Protein AF-A0A2S7J179-F1 (afdb_monomer_lite)

Sequence (92 aa):
MIHSTSNTVASGAPEAGVRAFGNSGRLQELQAKVEDAKRKANNSLRRAQSAPEPHVTTNSIFASLYEEHLRDRESLFSSLRQLDDMRKNASI

Structure (mmCIF, N/CA/C/O backbone):
data_AF-A0A2S7J179-F1
#
_entry.id   AF-A0A2S7J179-F1
#
loop_
_atom_site.group_PDB
_atom_site.id
_atom_site.type_symbol
_atom_site.label_atom_id
_atom_site.label_alt_id
_atom_site.label_comp_id
_atom_site.label_asym_id
_atom_site.label_entity_id
_atom_site.label_seq_id
_atom_site.pdbx_PDB_ins_code
_atom_site.Cartn_x
_atom_site.Cartn_y
_atom_site.Cartn_z
_atom_site.occupancy
_atom_site.B_iso_or_equiv
_atom_site.auth_seq_id
_atom_site.auth_comp_id
_atom_site.auth_asym_id
_atom_site.auth_atom_id
_atom_site.pdbx_PDB_model_num
ATOM 1 N N . MET A 1 1 ? -24.865 4.163 73.798 1.00 35.97 1 MET A N 1
ATOM 2 C CA . MET A 1 1 ? -23.626 4.475 73.048 1.00 35.97 1 MET A CA 1
ATOM 3 C C . MET A 1 1 ? -23.376 3.296 72.114 1.00 35.97 1 MET A C 1
ATOM 5 O O . MET A 1 1 ? -23.454 2.196 72.628 1.00 35.97 1 MET A O 1
ATOM 9 N N . ILE A 1 2 ? -23.132 3.357 70.805 1.00 42.81 2 ILE A N 1
ATOM 10 C CA . ILE A 1 2 ? -22.902 4.412 69.808 1.00 42.81 2 ILE A CA 1
ATOM 11 C C . ILE A 1 2 ? -22.991 3.672 68.429 1.00 42.81 2 ILE A C 1
ATOM 13 O O . ILE A 1 2 ? -22.395 2.610 68.311 1.00 42.81 2 ILE A O 1
ATOM 17 N N . HIS A 1 3 ? -23.768 4.221 67.472 1.00 38.94 3 HIS A N 1
ATOM 18 C CA . HIS A 1 3 ? -23.776 4.128 65.973 1.00 38.94 3 HIS A CA 1
ATOM 19 C C . HIS A 1 3 ? -23.809 2.741 65.262 1.00 38.94 3 HIS A C 1
ATOM 21 O O . HIS A 1 3 ? -22.998 1.874 65.534 1.00 38.94 3 HIS A O 1
ATOM 27 N N . SER A 1 4 ? -24.795 2.411 64.407 1.00 42.50 4 SER A N 1
ATOM 28 C CA . SER A 1 4 ? -25.037 2.870 63.014 1.00 42.50 4 SER A CA 1
ATOM 29 C C . SER A 1 4 ? -23.856 2.629 62.058 1.00 42.50 4 SER A C 1
ATOM 31 O O . SER A 1 4 ? -22.833 3.275 62.243 1.00 42.50 4 SER A O 1
ATOM 33 N N . THR A 1 5 ? -24.014 1.752 61.049 1.00 48.09 5 THR A N 1
ATOM 34 C CA . THR A 1 5 ? -24.083 2.094 59.603 1.00 48.09 5 THR A CA 1
ATOM 35 C C . THR A 1 5 ? -24.138 0.850 58.696 1.00 48.09 5 THR A C 1
ATOM 37 O O . THR A 1 5 ? -23.475 -0.160 58.914 1.00 48.09 5 THR A O 1
ATOM 40 N N . SER A 1 6 ? -24.955 0.961 57.647 1.00 52.28 6 SER A N 1
ATOM 41 C CA . SER A 1 6 ? -25.032 0.101 56.462 1.00 52.28 6 SER A CA 1
ATOM 42 C C . SER A 1 6 ? -23.722 0.088 55.666 1.00 52.28 6 SER A C 1
ATOM 44 O O . SER A 1 6 ? -23.028 1.101 55.645 1.00 52.28 6 SER A O 1
ATOM 46 N N . ASN A 1 7 ? -23.467 -0.958 54.868 1.00 47.12 7 ASN A N 1
ATOM 47 C CA . ASN A 1 7 ? -22.824 -0.720 53.574 1.00 47.12 7 ASN A CA 1
ATOM 48 C C . ASN A 1 7 ? -23.276 -1.694 52.477 1.00 47.12 7 ASN A C 1
ATOM 50 O O . ASN A 1 7 ? -22.947 -2.878 52.467 1.00 47.12 7 ASN A O 1
ATOM 54 N N . THR A 1 8 ? -24.030 -1.118 51.547 1.00 58.44 8 THR A N 1
ATOM 55 C CA . THR A 1 8 ? -24.326 -1.604 50.203 1.00 58.44 8 THR A CA 1
ATOM 56 C C . THR A 1 8 ? -23.084 -1.469 49.327 1.00 58.44 8 THR A C 1
ATOM 58 O O . THR A 1 8 ? -22.497 -0.395 49.259 1.00 58.44 8 THR A O 1
ATOM 61 N N . VAL A 1 9 ? -22.751 -2.519 48.582 1.00 48.56 9 VAL A N 1
ATOM 62 C CA . VAL A 1 9 ? -22.024 -2.458 47.300 1.00 48.56 9 VAL A CA 1
ATOM 63 C C . VAL A 1 9 ? -22.466 -3.714 46.542 1.00 48.56 9 VAL A C 1
ATOM 65 O O . VAL A 1 9 ? -22.129 -4.822 46.934 1.00 48.56 9 VAL A O 1
ATOM 68 N N . ALA A 1 10 ? -23.427 -3.666 45.616 1.00 52.06 10 ALA A N 1
ATOM 69 C CA . ALA A 1 10 ? -23.352 -2.990 44.321 1.00 52.06 10 ALA A CA 1
ATOM 70 C C . ALA A 1 10 ? -21.989 -3.216 43.649 1.00 52.06 10 ALA A C 1
ATOM 72 O O . ALA A 1 10 ? -21.195 -2.297 43.511 1.00 52.06 10 ALA A O 1
ATOM 73 N N . SER A 1 11 ? -21.742 -4.456 43.226 1.00 46.44 11 SER A N 1
ATOM 74 C CA . SER A 1 11 ? -20.652 -4.794 42.303 1.00 46.44 11 SER A CA 1
ATOM 75 C C . SER A 1 11 ? -21.226 -5.509 41.082 1.00 46.44 11 SER A C 1
ATOM 77 O O . SER A 1 11 ? -20.864 -6.634 40.756 1.00 46.44 11 SER A O 1
ATOM 79 N N . GLY A 1 12 ? -22.183 -4.849 40.431 1.00 50.06 12 GLY A N 1
ATOM 80 C CA . GLY A 1 12 ? -22.532 -5.113 39.043 1.00 50.06 12 GLY A CA 1
ATOM 81 C C . GLY A 1 12 ? -21.716 -4.177 38.153 1.00 50.06 12 GLY A C 1
ATOM 82 O O . GLY A 1 12 ? -21.951 -2.976 38.173 1.00 50.06 12 GLY A O 1
ATOM 83 N N . ALA A 1 13 ? -20.791 -4.759 37.385 1.00 58.78 13 ALA A N 1
ATOM 84 C CA . ALA A 1 13 ? -20.036 -4.186 36.262 1.00 58.78 13 ALA A CA 1
ATOM 85 C C . ALA A 1 13 ? -18.920 -3.148 36.546 1.00 58.78 13 ALA A C 1
ATOM 87 O O . ALA A 1 13 ? -19.180 -1.956 36.687 1.00 58.78 13 ALA A O 1
ATOM 88 N N . PRO A 1 14 ? -17.648 -3.580 36.405 1.00 47.88 14 PRO A N 1
ATOM 89 C CA . PRO A 1 14 ? -16.579 -2.714 35.893 1.00 47.88 14 PRO A CA 1
ATOM 90 C C . PRO A 1 14 ? -15.894 -3.234 34.607 1.00 47.88 14 PRO A C 1
ATOM 92 O O . PRO A 1 14 ? -14.976 -2.595 34.104 1.00 47.88 14 PRO A O 1
ATOM 95 N N . GLU A 1 15 ? -16.324 -4.359 34.028 1.00 48.81 15 GLU A N 1
ATOM 96 C CA . GLU A 1 15 ? -15.624 -4.978 32.881 1.00 48.81 15 GLU A CA 1
ATOM 97 C C . GLU A 1 15 ? -15.875 -4.273 31.530 1.00 48.81 15 GLU A C 1
ATOM 99 O O . GLU A 1 15 ? -15.026 -4.299 30.638 1.00 48.81 15 GLU A O 1
ATOM 104 N N . ALA A 1 16 ? -17.023 -3.607 31.359 1.00 51.66 16 ALA A N 1
ATOM 105 C CA . ALA A 1 16 ? -17.387 -2.984 30.080 1.00 51.66 16 ALA A CA 1
ATOM 106 C C . ALA A 1 16 ? -16.571 -1.711 29.772 1.00 51.66 16 ALA A C 1
ATOM 108 O O . ALA A 1 16 ? -16.241 -1.447 28.616 1.00 51.66 16 ALA A O 1
ATOM 109 N N . GLY A 1 17 ? -16.199 -0.942 30.803 1.00 49.91 17 GLY A N 1
ATOM 110 C CA . GLY A 1 17 ? -15.475 0.322 30.640 1.00 49.91 17 GLY A CA 1
ATOM 111 C C . GLY A 1 17 ? -14.041 0.124 30.150 1.00 49.91 17 GLY A C 1
ATOM 112 O O . GLY A 1 17 ? -13.631 0.736 29.168 1.00 49.91 17 GLY A O 1
ATOM 113 N N . VAL A 1 18 ? -13.286 -0.786 30.774 1.00 55.06 18 VAL A N 1
ATOM 114 C CA . VAL A 1 18 ? -11.863 -1.019 30.452 1.00 55.06 18 VAL A CA 1
ATOM 115 C C . VAL A 1 18 ? -11.680 -1.531 29.015 1.00 55.06 18 VAL A C 1
ATOM 117 O O . VAL A 1 18 ? -10.748 -1.127 28.317 1.00 55.06 18 VAL A O 1
ATOM 120 N N . ARG A 1 19 ? -12.614 -2.360 28.531 1.00 57.34 19 ARG A N 1
ATOM 121 C CA . ARG A 1 19 ? -12.610 -2.904 27.163 1.00 57.34 19 ARG A CA 1
ATOM 122 C C . ARG A 1 19 ? -12.886 -1.838 26.096 1.00 57.34 19 ARG A C 1
ATOM 124 O O . ARG A 1 19 ? -12.214 -1.821 25.066 1.00 57.34 19 ARG A O 1
ATOM 131 N N . ALA A 1 20 ? -13.823 -0.922 26.347 1.00 58.69 20 ALA A N 1
ATOM 132 C CA . ALA A 1 20 ? -14.185 0.134 25.398 1.00 58.69 20 ALA A CA 1
ATOM 133 C C . ALA A 1 20 ? -13.048 1.154 25.177 1.00 58.69 20 ALA A C 1
ATOM 135 O O . ALA A 1 20 ? -12.764 1.542 24.037 1.00 58.69 20 ALA A O 1
ATOM 136 N N . PHE A 1 21 ? -12.341 1.544 26.246 1.00 59.09 21 PHE A N 1
ATOM 137 C CA . PHE A 1 21 ? -11.195 2.458 26.147 1.00 59.09 21 PHE A CA 1
ATOM 138 C C . PHE A 1 21 ? -9.983 1.805 25.462 1.00 59.09 21 PHE A C 1
ATOM 140 O O . PHE A 1 21 ? -9.359 2.431 24.603 1.00 59.09 21 PHE A O 1
ATOM 147 N N . GLY A 1 22 ? -9.691 0.531 25.760 1.00 65.94 22 GLY A N 1
ATOM 148 C CA . GLY A 1 22 ? -8.611 -0.219 25.103 1.00 65.94 22 GLY A CA 1
ATOM 149 C C . GLY A 1 22 ? -8.835 -0.427 23.599 1.00 65.94 22 GLY A C 1
ATOM 150 O O . GLY A 1 22 ? -7.907 -0.270 22.801 1.00 65.94 22 GLY A O 1
ATOM 151 N N . ASN A 1 23 ? -10.078 -0.698 23.187 1.00 72.94 23 ASN A N 1
ATOM 152 C CA . ASN A 1 23 ? -10.431 -0.846 21.772 1.00 72.94 23 ASN A CA 1
ATOM 153 C C . ASN A 1 23 ? -10.306 0.470 20.993 1.00 72.94 23 ASN A C 1
ATOM 155 O O . ASN A 1 23 ? -9.883 0.461 19.837 1.00 72.94 23 ASN A O 1
ATOM 159 N N . SER A 1 24 ? -10.619 1.603 21.626 1.00 79.88 24 SER A N 1
ATOM 160 C CA . SER A 1 24 ? -10.544 2.924 20.989 1.00 79.88 24 SER A CA 1
ATOM 161 C C . SER A 1 24 ? -9.102 3.331 20.661 1.00 79.88 24 SER A C 1
ATOM 163 O O . SER A 1 24 ? -8.836 3.795 19.553 1.00 79.88 24 SER A O 1
ATOM 165 N N . GLY A 1 25 ? -8.154 3.099 21.578 1.00 86.25 25 GLY A N 1
ATOM 166 C CA . GLY A 1 25 ? -6.729 3.359 21.328 1.00 86.25 25 GLY A CA 1
ATOM 167 C C . GLY A 1 25 ? -6.163 2.475 20.214 1.00 86.25 25 GLY A C 1
ATOM 168 O O . GLY A 1 25 ? -5.556 2.965 19.263 1.00 86.25 25 GLY A O 1
ATOM 169 N N . ARG A 1 26 ? -6.463 1.172 20.256 1.00 88.31 26 ARG A N 1
ATOM 170 C CA . ARG A 1 26 ? -6.018 0.219 19.229 1.00 88.31 26 ARG A CA 1
ATOM 171 C C . ARG A 1 26 ? -6.606 0.513 17.845 1.00 88.31 26 ARG A C 1
ATOM 173 O O . ARG A 1 26 ? -5.936 0.304 16.834 1.00 88.31 26 ARG A O 1
ATOM 180 N N . LEU A 1 27 ? -7.840 1.015 17.782 1.00 91.25 27 LEU A N 1
ATOM 181 C CA . LEU A 1 27 ? -8.462 1.457 16.534 1.00 91.25 27 LEU A CA 1
ATOM 182 C C . LEU A 1 27 ? -7.720 2.657 15.928 1.00 91.25 27 LEU A C 1
ATOM 184 O O . LEU A 1 27 ? -7.434 2.645 14.730 1.00 91.25 27 LEU A O 1
ATOM 188 N N . GLN A 1 28 ? -7.369 3.654 16.746 1.00 92.44 28 GLN A N 1
ATOM 189 C CA . GLN A 1 28 ? -6.595 4.820 16.302 1.00 92.44 28 GLN A CA 1
ATOM 190 C C . GLN A 1 28 ? -5.202 4.420 15.803 1.00 92.44 28 GLN A C 1
ATOM 192 O O . GLN A 1 28 ? -4.762 4.889 14.753 1.00 92.44 28 GLN A O 1
ATOM 197 N N . GLU A 1 29 ? -4.526 3.499 16.493 1.00 94.94 29 GLU A N 1
ATOM 198 C CA . GLU A 1 29 ? -3.238 2.959 16.044 1.00 94.94 29 GLU A CA 1
ATOM 199 C C . GLU A 1 29 ? -3.340 2.259 14.683 1.00 94.94 29 GLU A C 1
ATOM 201 O O . GLU A 1 29 ? -2.487 2.454 13.816 1.00 94.94 29 GLU A O 1
ATOM 206 N N . LEU A 1 30 ? -4.382 1.447 14.470 1.00 95.44 30 LEU A N 1
ATOM 207 C CA . LEU A 1 30 ? -4.609 0.775 13.188 1.00 95.44 30 LEU A CA 1
ATOM 208 C C . LEU A 1 30 ? -4.921 1.774 12.069 1.00 95.44 30 LEU A C 1
ATOM 210 O O . LEU A 1 30 ? -4.412 1.621 10.961 1.00 95.44 30 LEU A O 1
ATOM 214 N N . GLN A 1 31 ? -5.692 2.826 12.354 1.00 96.69 31 GLN A N 1
ATOM 215 C CA . GLN A 1 31 ? -5.928 3.913 11.400 1.00 96.69 31 GLN A CA 1
ATOM 216 C C . GLN A 1 31 ? -4.623 4.628 11.026 1.00 96.69 31 GLN A C 1
ATOM 218 O O . GLN A 1 31 ? -4.355 4.831 9.843 1.00 96.69 31 GLN A O 1
ATOM 223 N N . ALA A 1 32 ? -3.774 4.943 12.008 1.00 97.50 32 ALA A N 1
ATOM 224 C CA . ALA A 1 32 ? -2.472 5.555 11.757 1.00 97.50 32 ALA A CA 1
ATOM 225 C C . ALA A 1 32 ? -1.560 4.647 10.911 1.00 97.50 32 ALA A C 1
ATOM 227 O O . ALA A 1 32 ? -0.906 5.124 9.982 1.00 97.50 32 ALA A O 1
ATOM 228 N N . LYS A 1 33 ? -1.558 3.332 11.176 1.00 97.75 33 LYS A N 1
ATOM 229 C CA . LYS A 1 33 ? -0.825 2.338 10.371 1.00 97.75 33 LYS A CA 1
ATOM 230 C C . LYS A 1 33 ? -1.318 2.285 8.927 1.00 97.75 33 LYS A C 1
ATOM 232 O O . LYS A 1 33 ? -0.496 2.232 8.016 1.00 97.75 33 LYS A O 1
ATOM 237 N N . VAL A 1 34 ? -2.633 2.332 8.708 1.00 98.44 34 VAL A N 1
ATOM 238 C CA . VAL A 1 34 ? -3.217 2.373 7.359 1.00 98.44 34 VAL A CA 1
ATOM 239 C C . VAL A 1 34 ? -2.757 3.618 6.602 1.00 98.44 34 VAL A C 1
ATOM 241 O O . VAL A 1 34 ? -2.316 3.500 5.459 1.00 98.44 34 VAL A O 1
ATOM 244 N N . GLU A 1 35 ? -2.800 4.797 7.225 1.00 98.50 35 GLU A N 1
ATOM 245 C CA . GLU A 1 35 ? -2.367 6.037 6.568 1.00 98.50 35 GLU A CA 1
ATOM 246 C C . GLU A 1 35 ? -0.860 6.051 6.265 1.00 98.50 35 GLU A C 1
ATOM 248 O O . GLU A 1 35 ? -0.447 6.501 5.192 1.00 98.50 35 GLU A O 1
ATOM 253 N N . ASP A 1 36 ? -0.025 5.507 7.155 1.00 98.50 36 ASP A N 1
ATOM 254 C CA . ASP A 1 36 ? 1.408 5.344 6.889 1.00 98.50 36 ASP A CA 1
ATOM 255 C C . ASP A 1 36 ? 1.674 4.368 5.731 1.00 98.50 36 ASP A C 1
ATOM 257 O O . ASP A 1 36 ? 2.406 4.697 4.794 1.00 98.50 36 ASP A O 1
ATOM 261 N N . ALA A 1 37 ? 1.029 3.198 5.739 1.00 98.44 37 ALA A N 1
ATOM 262 C CA . ALA A 1 37 ? 1.168 2.204 4.676 1.00 98.44 37 ALA A CA 1
ATOM 263 C C . ALA A 1 37 ? 0.683 2.747 3.321 1.00 98.44 37 ALA A C 1
ATOM 265 O O . ALA A 1 37 ? 1.329 2.538 2.294 1.00 98.44 37 ALA A O 1
ATOM 266 N N . LYS A 1 38 ? -0.403 3.527 3.318 1.00 98.56 38 LYS A N 1
ATOM 267 C CA . LYS A 1 38 ? -0.911 4.221 2.129 1.00 98.56 38 LYS A CA 1
ATOM 268 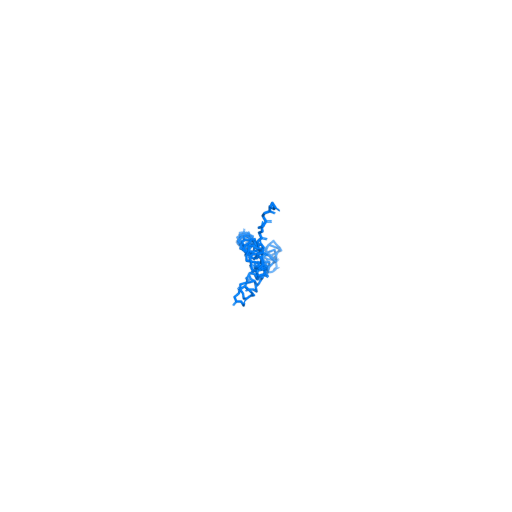C C . LYS A 1 38 ? 0.101 5.228 1.597 1.00 98.56 38 LYS A C 1
ATOM 270 O O . LYS A 1 38 ? 0.360 5.267 0.394 1.00 98.56 38 LYS A O 1
ATOM 275 N N . ARG A 1 39 ? 0.713 6.023 2.480 1.00 98.62 39 ARG A N 1
ATOM 276 C CA . ARG A 1 39 ? 1.768 6.972 2.101 1.00 98.62 39 ARG A CA 1
ATOM 277 C C . ARG A 1 39 ? 2.970 6.252 1.488 1.00 98.62 39 ARG A C 1
ATOM 279 O O . ARG A 1 39 ? 3.477 6.709 0.464 1.00 98.62 39 ARG A O 1
ATOM 286 N N . LYS A 1 40 ? 3.407 5.135 2.078 1.00 98.56 40 LYS A N 1
ATOM 287 C CA . LYS A 1 40 ? 4.506 4.305 1.556 1.00 98.56 40 LYS A CA 1
ATOM 288 C C . LYS A 1 40 ? 4.189 3.759 0.167 1.00 98.56 40 LYS A C 1
ATOM 290 O O . LYS A 1 40 ? 4.933 4.066 -0.760 1.00 98.56 40 LYS A O 1
ATOM 295 N N . ALA A 1 41 ? 3.041 3.100 -0.002 1.00 98.56 41 ALA A N 1
ATOM 296 C CA . ALA A 1 41 ? 2.606 2.538 -1.282 1.00 98.56 41 ALA A CA 1
ATOM 297 C C . ALA A 1 41 ? 2.497 3.594 -2.397 1.00 98.56 41 ALA A C 1
ATOM 299 O O . ALA A 1 41 ? 2.921 3.349 -3.527 1.00 98.56 41 ALA A O 1
ATOM 300 N N . ASN A 1 42 ? 1.984 4.789 -2.081 1.00 98.62 42 ASN A N 1
ATOM 301 C CA . ASN A 1 42 ? 1.919 5.900 -3.035 1.00 98.62 42 ASN A CA 1
ATOM 302 C C . ASN A 1 42 ? 3.314 6.424 -3.409 1.00 98.62 42 ASN A C 1
ATOM 304 O O . ASN A 1 42 ? 3.582 6.724 -4.573 1.00 98.62 42 ASN A O 1
ATOM 308 N N . ASN A 1 43 ? 4.219 6.534 -2.435 1.00 98.56 43 ASN A N 1
ATOM 309 C CA . ASN A 1 43 ? 5.583 6.991 -2.679 1.00 98.56 43 ASN A CA 1
ATOM 310 C C . ASN A 1 43 ? 6.403 5.984 -3.491 1.00 98.56 43 ASN A C 1
ATOM 312 O O . ASN A 1 43 ? 7.156 6.403 -4.372 1.00 98.56 43 ASN A O 1
ATOM 316 N N . SER A 1 44 ? 6.287 4.683 -3.2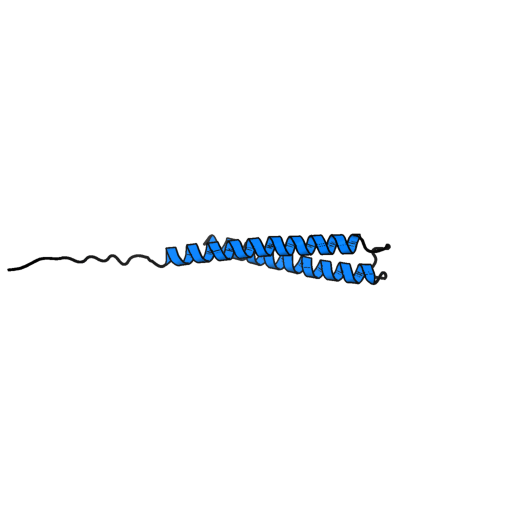20 1.00 98.25 44 SER A N 1
ATOM 317 C CA . SER A 1 44 ? 6.941 3.651 -4.032 1.00 98.25 44 SER A CA 1
ATOM 318 C C . SER A 1 44 ? 6.360 3.577 -5.441 1.00 98.25 44 SER A C 1
ATOM 320 O O . SER A 1 44 ? 7.137 3.506 -6.390 1.00 98.25 44 SER A O 1
ATOM 322 N N . LEU A 1 45 ? 5.040 3.730 -5.616 1.00 98.44 45 LEU A N 1
ATOM 323 C CA . LEU A 1 45 ? 4.438 3.810 -6.953 1.00 98.44 45 LEU A CA 1
ATOM 324 C C . LEU A 1 45 ? 4.990 4.992 -7.756 1.00 98.44 45 LEU A C 1
ATOM 326 O O . LEU A 1 45 ? 5.421 4.819 -8.893 1.00 98.44 45 LEU A O 1
ATOM 330 N N . ARG A 1 46 ? 5.034 6.185 -7.150 1.00 98.50 46 ARG A N 1
ATOM 331 C CA . ARG A 1 46 ? 5.586 7.384 -7.795 1.00 98.50 46 ARG A CA 1
ATOM 332 C C . ARG A 1 46 ? 7.048 7.190 -8.202 1.00 98.50 46 ARG A C 1
ATOM 334 O O . ARG A 1 46 ? 7.439 7.630 -9.280 1.00 98.50 46 ARG A O 1
ATOM 341 N N . ARG A 1 47 ? 7.852 6.529 -7.359 1.00 97.81 47 ARG A N 1
ATOM 342 C CA . ARG A 1 47 ? 9.248 6.186 -7.681 1.00 97.81 47 ARG A CA 1
ATOM 343 C C . ARG A 1 47 ? 9.329 5.231 -8.870 1.00 97.81 47 ARG A C 1
ATOM 345 O O . ARG A 1 47 ? 10.081 5.517 -9.792 1.00 97.81 47 ARG A O 1
ATOM 352 N N . ALA A 1 48 ? 8.527 4.165 -8.888 1.00 97.69 48 ALA A N 1
ATOM 353 C CA . ALA A 1 48 ? 8.476 3.231 -10.015 1.00 97.69 48 ALA A CA 1
ATOM 354 C C . ALA A 1 48 ? 8.059 3.926 -11.323 1.00 97.69 48 ALA A C 1
ATOM 356 O O . ALA A 1 48 ? 8.683 3.713 -12.354 1.00 97.69 48 ALA A O 1
ATOM 357 N N . GLN A 1 49 ? 7.070 4.823 -11.276 1.00 96.88 49 GLN A N 1
ATOM 358 C CA . GLN A 1 49 ? 6.621 5.600 -12.441 1.00 96.88 49 GLN A CA 1
ATOM 359 C C . GLN A 1 49 ? 7.655 6.617 -12.935 1.00 96.88 49 GLN A C 1
ATOM 361 O O . GLN A 1 49 ? 7.660 6.968 -14.108 1.00 96.88 49 GLN A O 1
ATOM 366 N N . SER A 1 50 ? 8.523 7.093 -12.043 1.00 97.31 50 SER A N 1
ATOM 367 C CA . SER A 1 50 ? 9.609 8.020 -12.381 1.00 97.31 50 SER A CA 1
ATOM 368 C C . SER A 1 50 ? 10.872 7.294 -12.861 1.00 97.31 50 SER A C 1
ATOM 370 O O . SER A 1 50 ? 11.871 7.947 -13.159 1.00 97.31 50 SER A O 1
ATOM 372 N N . ALA A 1 51 ? 10.865 5.956 -12.904 1.00 96.69 51 ALA A N 1
ATOM 373 C CA . ALA A 1 51 ? 11.968 5.179 -13.449 1.00 96.69 51 ALA A CA 1
ATOM 374 C C . ALA A 1 51 ? 12.114 5.436 -14.961 1.00 96.69 51 ALA A C 1
ATOM 376 O O . ALA A 1 51 ? 11.106 5.697 -15.629 1.00 96.69 51 ALA A O 1
ATOM 377 N N . PRO A 1 52 ? 13.336 5.321 -15.518 1.00 96.25 52 PRO A N 1
ATOM 378 C CA . PRO A 1 52 ? 13.545 5.414 -16.958 1.00 96.25 52 PRO A CA 1
ATOM 379 C C . PRO A 1 52 ? 12.645 4.441 -17.721 1.00 96.25 52 PRO A C 1
ATOM 381 O O . PRO A 1 52 ? 12.404 3.326 -17.260 1.00 96.25 52 PRO A O 1
ATOM 384 N N . GLU A 1 53 ? 12.172 4.844 -18.895 1.00 93.44 53 GLU A N 1
ATOM 385 C CA . GLU A 1 53 ? 11.454 3.947 -19.797 1.00 93.44 53 GLU A CA 1
ATOM 386 C C . GLU A 1 53 ? 12.399 2.909 -20.430 1.00 93.44 53 GLU A C 1
ATOM 388 O O . GLU A 1 53 ? 13.599 3.166 -20.562 1.00 93.44 53 GLU A O 1
ATOM 393 N N . PRO A 1 54 ? 11.887 1.741 -20.860 1.00 95.06 54 PRO A N 1
ATOM 394 C CA . PRO A 1 54 ? 10.494 1.287 -20.765 1.00 95.06 54 PRO A CA 1
ATOM 395 C C . PRO A 1 54 ? 10.135 0.694 -19.392 1.00 95.06 54 PRO A C 1
ATOM 397 O O . PRO A 1 54 ? 10.968 0.075 -18.730 1.00 95.06 54 PRO A O 1
ATOM 400 N N . HIS A 1 55 ? 8.870 0.833 -18.979 1.00 94.69 55 HIS A N 1
ATOM 401 C CA . HIS A 1 55 ? 8.319 0.232 -17.750 1.00 94.69 55 HIS A CA 1
ATOM 402 C C . HIS A 1 55 ? 7.959 -1.244 -17.959 1.00 94.69 55 HIS A C 1
ATOM 404 O O . HIS A 1 55 ? 6.796 -1.645 -17.955 1.00 94.69 55 HIS A O 1
ATOM 410 N N . VAL A 1 56 ? 8.983 -2.059 -18.192 1.00 94.19 56 VAL A N 1
ATOM 411 C CA . VAL A 1 56 ? 8.876 -3.503 -18.444 1.00 94.19 56 VAL A CA 1
ATOM 412 C C . VAL A 1 56 ? 9.854 -4.269 -17.561 1.00 94.19 56 VAL A C 1
ATOM 414 O O . VAL A 1 56 ? 10.823 -3.712 -17.052 1.00 94.19 56 VAL A O 1
ATOM 417 N N . THR A 1 57 ? 9.628 -5.569 -17.398 1.00 87.50 57 THR A N 1
ATOM 418 C CA . THR A 1 57 ? 10.412 -6.428 -16.495 1.00 87.50 57 THR A CA 1
ATOM 419 C C . THR A 1 57 ? 11.882 -6.578 -16.888 1.00 87.50 57 THR A C 1
ATOM 421 O O . THR A 1 57 ? 12.705 -6.902 -16.038 1.00 87.50 57 THR A O 1
ATOM 424 N N . THR A 1 58 ? 12.240 -6.317 -18.148 1.00 94.00 58 THR A N 1
ATOM 425 C CA . THR A 1 58 ? 13.638 -6.321 -18.608 1.00 94.00 58 THR A CA 1
ATOM 426 C C . THR A 1 58 ? 14.412 -5.067 -18.194 1.00 94.00 58 THR A C 1
ATOM 428 O O . THR A 1 58 ? 15.641 -5.088 -18.181 1.00 94.00 58 THR A O 1
ATOM 431 N N . ASN A 1 59 ? 13.723 -3.985 -17.817 1.00 95.50 59 ASN A N 1
ATOM 432 C CA . ASN A 1 59 ? 14.335 -2.818 -17.196 1.00 95.50 59 ASN A CA 1
ATOM 433 C C . ASN A 1 59 ? 14.474 -3.071 -15.691 1.00 95.50 59 ASN A C 1
ATOM 435 O O . ASN A 1 59 ? 13.517 -2.936 -14.927 1.00 95.50 59 ASN A O 1
ATOM 439 N N . SER A 1 60 ? 15.683 -3.429 -15.264 1.00 96.62 60 SER A N 1
ATOM 440 C CA . SER A 1 60 ? 15.970 -3.815 -13.880 1.00 96.62 60 SER A CA 1
ATOM 441 C C . SER A 1 60 ? 15.690 -2.709 -12.858 1.00 96.62 60 SER A C 1
ATOM 443 O O . SER A 1 60 ? 15.295 -3.013 -11.731 1.00 96.62 60 SER A O 1
ATOM 445 N N . ILE A 1 61 ? 15.842 -1.434 -13.238 1.00 96.94 61 ILE A N 1
ATOM 446 C CA . ILE A 1 61 ? 15.558 -0.287 -12.363 1.00 96.94 61 ILE A CA 1
ATOM 447 C C . ILE A 1 61 ? 14.057 -0.216 -12.088 1.00 96.94 61 ILE A C 1
ATOM 449 O O . ILE A 1 61 ? 13.639 -0.183 -10.929 1.00 96.94 61 ILE A O 1
ATOM 453 N N . 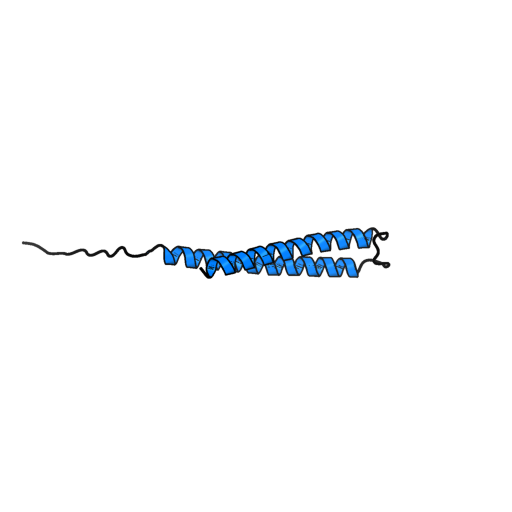PHE A 1 62 ? 13.245 -0.236 -13.148 1.00 97.88 62 PHE A N 1
ATOM 454 C CA . PHE A 1 62 ? 11.791 -0.251 -13.017 1.00 97.88 62 PHE A CA 1
ATOM 455 C C . PHE A 1 62 ? 11.317 -1.490 -12.251 1.00 97.88 62 PHE A C 1
ATOM 457 O O . PHE A 1 62 ? 10.553 -1.349 -11.300 1.00 97.88 62 PHE A O 1
ATOM 464 N N . ALA A 1 63 ? 11.802 -2.683 -12.614 1.00 97.88 63 ALA A N 1
ATOM 465 C CA . ALA A 1 63 ? 11.412 -3.936 -11.971 1.00 97.88 63 ALA A CA 1
ATOM 466 C C . ALA A 1 63 ? 11.658 -3.900 -10.453 1.00 97.88 63 ALA A C 1
ATOM 468 O O . ALA A 1 63 ? 10.744 -4.174 -9.679 1.00 97.88 63 ALA A O 1
ATOM 469 N N . SER A 1 64 ? 12.841 -3.451 -10.023 1.00 97.94 64 SER A N 1
ATOM 470 C CA . SER A 1 64 ? 13.194 -3.364 -8.597 1.00 97.94 64 SER A CA 1
ATOM 471 C C . SER A 1 64 ? 12.292 -2.387 -7.829 1.00 97.94 64 SER A C 1
ATOM 473 O O . SER A 1 64 ? 11.826 -2.688 -6.728 1.00 97.94 64 SER A O 1
ATOM 475 N N . LEU A 1 65 ? 12.014 -1.215 -8.411 1.00 98.19 65 LEU A N 1
ATOM 476 C CA . LEU A 1 65 ? 11.134 -0.209 -7.805 1.00 98.19 65 LEU A CA 1
ATOM 477 C C . LEU A 1 65 ? 9.672 -0.670 -7.780 1.00 98.19 65 LEU A C 1
ATOM 479 O O . LEU A 1 65 ? 8.942 -0.396 -6.826 1.00 98.19 65 LEU A O 1
ATOM 483 N N . TYR A 1 66 ? 9.239 -1.390 -8.812 1.00 98.00 66 TYR A N 1
ATOM 484 C CA . TYR A 1 66 ? 7.896 -1.944 -8.879 1.00 98.00 66 TYR A CA 1
ATOM 485 C C . TYR A 1 66 ? 7.706 -3.082 -7.867 1.00 98.00 66 TYR A C 1
ATOM 487 O O . TYR A 1 66 ? 6.678 -3.135 -7.198 1.00 98.00 66 TYR A O 1
ATOM 495 N N . GLU A 1 67 ? 8.708 -3.936 -7.654 1.00 98.31 67 GLU A N 1
ATOM 496 C CA . GLU A 1 67 ? 8.694 -4.952 -6.592 1.00 98.31 67 GLU A CA 1
ATOM 497 C C . GLU A 1 67 ? 8.642 -4.341 -5.183 1.00 98.31 67 GLU A C 1
ATOM 499 O O . GLU A 1 67 ? 7.957 -4.860 -4.298 1.00 98.31 67 GLU A O 1
ATOM 504 N N . GLU A 1 68 ? 9.345 -3.230 -4.942 1.00 98.31 68 GLU A N 1
ATOM 505 C CA . GLU A 1 68 ? 9.190 -2.448 -3.707 1.00 98.31 68 GLU A CA 1
ATOM 506 C C . GLU A 1 68 ? 7.747 -1.946 -3.553 1.00 98.31 68 GLU A C 1
ATOM 508 O O . GLU A 1 68 ? 7.134 -2.150 -2.504 1.00 98.31 68 GLU A O 1
ATOM 513 N N . HIS A 1 69 ? 7.166 -1.386 -4.618 1.00 98.44 69 HIS A N 1
ATOM 514 C CA . HIS A 1 69 ? 5.768 -0.962 -4.610 1.00 98.44 69 HIS A CA 1
ATOM 515 C C . HIS A 1 69 ? 4.800 -2.112 -4.301 1.00 98.44 69 HIS A C 1
ATOM 517 O O . HIS A 1 69 ? 3.883 -1.934 -3.498 1.00 98.44 69 HIS A O 1
ATOM 523 N N . LEU A 1 70 ? 4.997 -3.299 -4.882 1.00 98.38 70 LEU A N 1
ATOM 524 C CA . LEU A 1 70 ? 4.147 -4.460 -4.605 1.00 98.38 70 LEU A CA 1
ATOM 525 C C . LEU A 1 70 ? 4.199 -4.868 -3.125 1.00 98.38 70 LEU A C 1
ATOM 527 O O . LEU A 1 70 ? 3.155 -5.176 -2.548 1.00 98.38 70 LEU A O 1
ATOM 531 N N . ARG A 1 71 ? 5.379 -4.807 -2.494 1.00 98.62 71 ARG A N 1
ATOM 532 C CA . ARG A 1 71 ? 5.545 -5.074 -1.054 1.00 98.62 71 ARG A CA 1
ATOM 533 C C . ARG A 1 71 ? 4.841 -4.031 -0.187 1.00 98.62 71 ARG A C 1
ATOM 535 O O . ARG A 1 71 ? 4.110 -4.397 0.734 1.00 98.62 71 ARG A O 1
ATOM 542 N N . ASP A 1 72 ? 5.000 -2.746 -0.498 1.00 98.62 72 ASP A N 1
ATOM 543 C CA . ASP A 1 72 ? 4.306 -1.673 0.226 1.00 98.62 72 ASP A CA 1
ATOM 544 C C . ASP A 1 72 ? 2.782 -1.764 0.063 1.00 98.62 72 ASP A C 1
ATOM 546 O O . ASP A 1 72 ? 2.028 -1.550 1.016 1.00 98.62 72 ASP A O 1
ATOM 550 N N . ARG A 1 73 ? 2.316 -2.118 -1.140 1.00 98.44 73 ARG A N 1
ATOM 551 C CA . ARG A 1 73 ? 0.894 -2.310 -1.433 1.00 98.44 73 ARG A CA 1
ATOM 552 C C . ARG A 1 73 ? 0.312 -3.481 -0.644 1.00 98.44 73 ARG A C 1
ATOM 554 O O . ARG A 1 73 ? -0.786 -3.356 -0.108 1.00 98.44 73 ARG A O 1
ATOM 561 N N . GLU A 1 74 ? 1.045 -4.586 -0.522 1.00 98.62 74 GLU A N 1
ATOM 562 C CA . GLU A 1 74 ? 0.616 -5.706 0.321 1.00 98.62 74 GLU A CA 1
ATOM 563 C C . GLU A 1 74 ? 0.553 -5.308 1.804 1.00 98.62 74 GLU A C 1
ATOM 565 O O . GLU A 1 74 ? -0.405 -5.645 2.499 1.00 98.62 74 GLU A O 1
ATOM 570 N N . SER A 1 75 ? 1.511 -4.510 2.287 1.00 98.25 75 SER A N 1
ATOM 571 C CA . SER A 1 75 ? 1.484 -3.968 3.654 1.00 98.25 75 SER A CA 1
ATOM 572 C C . SER A 1 75 ? 0.248 -3.091 3.919 1.00 98.25 75 SER A C 1
ATOM 574 O O . SER A 1 75 ? -0.391 -3.201 4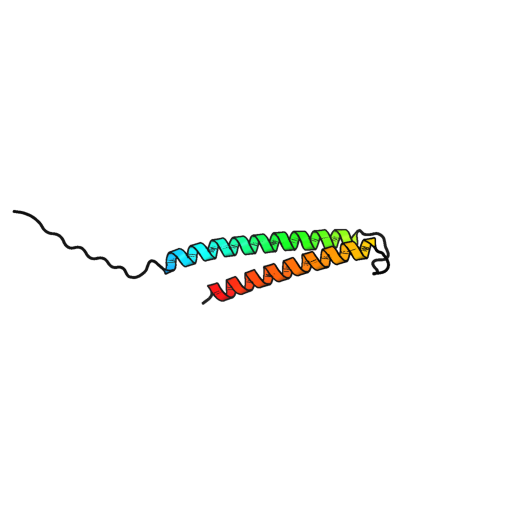.974 1.00 98.25 75 SER A O 1
ATOM 576 N N . LEU A 1 76 ? -0.155 -2.272 2.938 1.00 98.62 76 LEU A N 1
ATOM 577 C CA . LEU A 1 76 ? -1.402 -1.504 2.993 1.00 98.62 76 LEU A CA 1
ATOM 578 C C . LEU A 1 76 ? -2.628 -2.421 3.092 1.00 98.62 76 LEU A C 1
ATOM 580 O O . LEU A 1 76 ? -3.461 -2.224 3.977 1.00 98.62 76 LEU A O 1
ATOM 584 N N . PHE A 1 77 ? -2.736 -3.442 2.237 1.00 98.50 77 PHE A N 1
ATOM 585 C CA . PHE A 1 77 ? -3.866 -4.376 2.288 1.00 98.50 77 PHE A CA 1
ATOM 586 C C . PHE A 1 77 ? -3.907 -5.189 3.583 1.00 98.50 77 PHE A C 1
ATOM 588 O O . PHE A 1 77 ? -4.984 -5.415 4.132 1.00 98.50 77 PHE A O 1
ATOM 595 N N . SER A 1 78 ? -2.753 -5.592 4.113 1.00 98.19 78 SER A N 1
ATOM 596 C CA . SER A 1 78 ? -2.657 -6.233 5.427 1.00 98.19 78 SER A CA 1
ATOM 597 C C . SER A 1 78 ? -3.179 -5.319 6.545 1.00 98.19 78 SER A C 1
ATOM 599 O O . SER A 1 78 ? -4.003 -5.740 7.357 1.00 98.19 78 SER A O 1
ATOM 601 N N . SER A 1 79 ? -2.789 -4.041 6.541 1.00 97.88 79 SER A N 1
ATOM 602 C CA . SER A 1 79 ? -3.246 -3.057 7.536 1.00 97.88 79 SER A CA 1
ATOM 603 C C . SER A 1 79 ? -4.751 -2.778 7.437 1.00 97.88 79 SER A C 1
ATOM 605 O O . SER A 1 79 ? -5.432 -2.678 8.458 1.00 97.88 79 SER A O 1
ATOM 607 N N . LEU A 1 80 ? -5.294 -2.701 6.216 1.00 98.00 80 LEU A N 1
ATOM 608 C CA . LEU A 1 80 ? -6.732 -2.534 5.984 1.00 98.00 80 LEU A CA 1
ATOM 609 C C . LEU A 1 80 ? -7.540 -3.737 6.482 1.00 98.00 80 LEU A C 1
ATOM 611 O O . LEU A 1 80 ? -8.570 -3.535 7.119 1.00 98.00 80 LEU A O 1
ATOM 615 N N . ARG A 1 81 ? -7.058 -4.968 6.252 1.00 97.69 81 ARG A N 1
ATOM 616 C CA . ARG A 1 81 ? -7.686 -6.188 6.788 1.00 97.69 81 ARG A CA 1
ATOM 617 C C . ARG A 1 81 ? -7.730 -6.171 8.315 1.00 97.69 81 ARG A C 1
ATOM 619 O O . ARG A 1 81 ? -8.792 -6.362 8.887 1.00 97.69 81 ARG A O 1
ATOM 626 N N . GLN A 1 82 ? -6.620 -5.832 8.972 1.00 96.44 82 GLN A N 1
ATOM 627 C CA . GLN A 1 82 ? -6.578 -5.733 10.439 1.00 96.44 82 GLN A CA 1
ATOM 628 C C . GLN 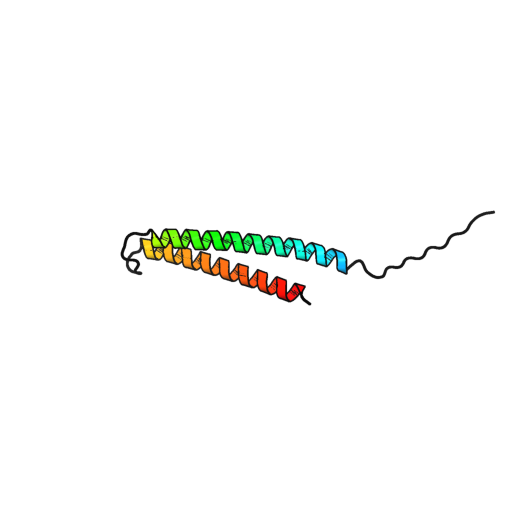A 1 82 ? -7.548 -4.678 10.993 1.00 96.44 82 GLN A C 1
ATOM 630 O O . GLN A 1 82 ? -8.167 -4.889 12.037 1.00 96.44 82 GLN A O 1
ATOM 635 N N . LEU A 1 83 ? -7.677 -3.536 10.310 1.00 95.31 83 LEU A N 1
ATOM 636 C CA . LEU A 1 83 ? -8.627 -2.491 10.688 1.00 95.31 83 LEU A CA 1
ATOM 637 C C . LEU A 1 83 ? -10.082 -2.957 10.524 1.00 95.31 83 LEU A C 1
ATOM 639 O O . LEU A 1 83 ? -10.910 -2.683 11.392 1.00 95.31 83 LEU A O 1
ATOM 643 N N . ASP A 1 84 ? -10.389 -3.649 9.428 1.00 94.69 84 ASP A N 1
ATOM 644 C CA . ASP A 1 84 ? -11.717 -4.203 9.158 1.00 94.69 84 ASP A CA 1
ATOM 645 C C . ASP A 1 84 ? -12.100 -5.284 10.181 1.00 94.69 84 ASP A C 1
ATOM 647 O O . ASP A 1 84 ? -13.173 -5.213 10.782 1.00 94.69 84 ASP A O 1
ATOM 651 N N . ASP A 1 85 ? -11.186 -6.210 10.476 1.00 93.94 85 ASP A N 1
ATOM 652 C CA . ASP A 1 85 ? -11.376 -7.247 11.495 1.00 93.94 85 ASP A CA 1
ATOM 653 C C . ASP A 1 85 ? -11.635 -6.634 12.879 1.00 93.94 85 ASP A C 1
ATOM 655 O O . ASP A 1 85 ? -12.539 -7.059 13.597 1.00 93.94 85 ASP A O 1
ATOM 659 N N . MET A 1 86 ? -10.894 -5.582 13.250 1.00 90.88 86 MET A N 1
ATOM 660 C CA . MET A 1 86 ? -11.121 -4.868 14.511 1.00 90.88 86 MET A CA 1
ATOM 661 C C . MET A 1 86 ? -12.514 -4.233 14.568 1.00 90.88 86 MET A C 1
ATOM 663 O O . MET A 1 86 ? -13.193 -4.334 15.586 1.00 90.88 86 MET A O 1
ATOM 667 N N . ARG A 1 87 ? -12.956 -3.585 13.484 1.00 88.81 87 ARG A N 1
ATOM 668 C CA . ARG A 1 87 ? -14.282 -2.950 13.418 1.00 88.81 87 ARG A CA 1
ATOM 669 C C . ARG A 1 87 ? -15.407 -3.972 13.515 1.00 88.81 87 ARG A C 1
ATOM 671 O O . ARG A 1 87 ? -16.369 -3.733 14.237 1.00 88.81 87 ARG A O 1
ATOM 678 N N . LYS A 1 88 ? -15.263 -5.111 12.834 1.00 89.75 88 LYS A N 1
ATOM 679 C CA . LYS A 1 88 ? -16.208 -6.230 12.926 1.00 89.75 88 LYS A CA 1
ATOM 680 C C . LYS A 1 88 ? -16.288 -6.765 14.351 1.00 89.75 88 LYS A C 1
ATOM 682 O O . LYS A 1 88 ? -17.387 -6.912 14.865 1.00 89.75 88 LYS A O 1
ATOM 687 N N . ASN A 1 89 ? -15.146 -6.960 15.010 1.00 83.56 89 ASN A N 1
ATOM 688 C CA . ASN A 1 89 ? -15.083 -7.481 16.378 1.00 83.56 89 ASN A CA 1
ATOM 689 C C . ASN A 1 89 ? -15.561 -6.481 17.444 1.00 83.56 89 ASN A C 1
ATOM 691 O O . ASN A 1 89 ? -16.001 -6.898 18.509 1.00 83.56 89 ASN A O 1
ATOM 695 N N . ALA A 1 90 ? -15.463 -5.175 17.185 1.00 76.12 90 ALA A N 1
ATOM 696 C CA . ALA A 1 90 ? -15.963 -4.129 18.078 1.00 76.12 90 ALA A CA 1
ATOM 697 C C . ALA A 1 90 ? -17.478 -3.883 17.945 1.00 76.12 90 ALA A C 1
ATOM 699 O O . ALA A 1 90 ? -18.053 -3.209 18.794 1.00 76.12 90 ALA A O 1
ATOM 700 N N . SER A 1 91 ? -18.111 -4.393 16.882 1.00 64.69 91 SER A N 1
ATOM 701 C CA . SER A 1 91 ? -19.553 -4.278 16.623 1.00 64.69 91 SER A CA 1
ATOM 702 C C . SER A 1 91 ? -20.369 -5.458 17.185 1.00 64.69 91 SER A C 1
ATOM 704 O O . SER A 1 91 ? -21.543 -5.590 16.830 1.00 64.69 91 SER A O 1
ATOM 706 N N . ILE A 1 92 ? -19.754 -6.314 18.012 1.00 47.84 92 ILE A N 1
ATOM 707 C CA . ILE A 1 92 ? -20.363 -7.489 18.665 1.00 47.84 92 ILE A CA 1
ATOM 708 C C . ILE A 1 92 ? -20.603 -7.189 20.144 1.00 47.84 92 ILE A C 1
ATOM 710 O O . ILE A 1 92 ? -19.677 -6.639 20.784 1.00 47.84 92 ILE A O 1
#

Foldseek 3Di:
DDDDDDDDDDPDDPPVVVVVVVLVVVLVVLVVQLVVLVVQLVVLVVLLVPDDDDCDCVPVSNVVSVVSSVVSVVSNVVSVVVSVVSVVVVVD

Organism: NCBI:txid335286

pLDDT: mean 83.78, std 20.23, range [35.97, 98.62]

Radius of gyration: 25.65 Å; chains: 1; bounding box: 41×16×94 Å

Secondary structure (DSSP, 8-state):
-------------SHHHHHHHHHHHHHHHHHHHHHHHHHHHHHHHHHHH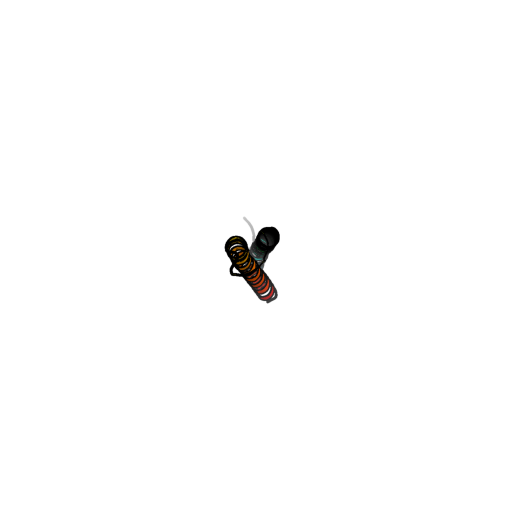TSPSP-STT-HHHHHHHHHHHHHHHHHHHHHHHHHHHHHHHT-